Protein AF-A0A842TPK3-F1 (afdb_monomer_lite)

Radius of gyration: 28.12 Å; chains: 1; bounding box: 57×59×72 Å

Foldseek 3Di:
DDDDDDPDDPPPPPVPDDFDAQPQPRDTDDPPQDWDWDWDADPRDIDIHIHNDVVSVVVVVVVVVVVVVVVVVVVVVVVVVVVVVVVVVVVVVVVD

Sequence (96 aa):
MPWKKRPTQKEESTYIYPHYHCIVCNKIIEKNQDHIQKKTVEKGVEFTERYCSQECYGEIYKEKKKSKKRVIIKWGIIGGIAAVSIIVLLILLALS

Secondary structure (DSSP, 8-state):
-PPPPPPP-----------EE-TTT--EE-TTS--EEEEEEETTEEEEEEESSHHHHHHHHHHHHHHHHHHHHHHHHHHHHHHHHHHHHHHHHHH-

pLDDT: mean 75.43, std 13.8, range [40.75, 90.25]

Structure (mmCIF, N/CA/C/O backbone):
data_AF-A0A842TPK3-F1
#
_entry.id   AF-A0A842TPK3-F1
#
loop_
_atom_site.group_PDB
_atom_site.id
_atom_site.type_symbol
_atom_site.label_atom_id
_atom_site.label_alt_id
_atom_site.label_comp_id
_atom_site.label_asym_id
_atom_site.label_entity_id
_atom_site.label_seq_id
_atom_site.pdbx_PDB_ins_code
_atom_site.Cartn_x
_atom_site.Cartn_y
_atom_site.Cartn_z
_atom_site.occupancy
_atom_site.B_iso_or_equiv
_atom_site.auth_seq_id
_atom_site.auth_comp_id
_atom_site.auth_asym_id
_atom_site.auth_atom_id
_atom_site.pdbx_PDB_model_num
ATOM 1 N N . MET A 1 1 ? -24.392 52.536 27.924 1.00 44.00 1 MET A N 1
ATOM 2 C CA . MET A 1 1 ? -24.879 51.182 27.570 1.00 44.00 1 MET A CA 1
ATOM 3 C C . MET A 1 1 ? -23.892 50.159 28.119 1.00 44.00 1 MET A C 1
ATOM 5 O O . MET A 1 1 ? -22.731 50.233 27.733 1.00 44.00 1 MET A O 1
ATOM 9 N N . PRO A 1 2 ? -24.277 49.280 29.060 1.00 53.16 2 PRO A N 1
ATOM 10 C CA . PRO A 1 2 ? -23.352 48.304 29.625 1.00 53.16 2 PRO A CA 1
ATOM 11 C C . PRO A 1 2 ? -23.135 47.147 28.641 1.00 53.16 2 PRO A C 1
ATOM 13 O O . PRO A 1 2 ? -24.078 46.617 28.054 1.00 53.16 2 PRO A O 1
ATOM 16 N N . TRP A 1 3 ? -21.873 46.776 28.448 1.00 52.56 3 TRP A N 1
ATOM 17 C CA . TRP A 1 3 ? -21.440 45.713 27.550 1.00 52.56 3 TRP A CA 1
ATOM 18 C C . TRP A 1 3 ? -21.987 44.355 28.022 1.00 52.56 3 TRP A C 1
ATOM 20 O O . TRP A 1 3 ? -21.654 43.875 29.106 1.00 52.56 3 TRP A O 1
ATOM 30 N N . LYS A 1 4 ? -22.843 43.735 27.201 1.00 53.53 4 LYS A N 1
ATOM 31 C CA . LYS A 1 4 ? -23.345 42.364 27.385 1.00 53.53 4 LYS A CA 1
ATOM 32 C C . LYS A 1 4 ? -22.152 41.398 27.348 1.00 53.53 4 LYS A C 1
ATOM 34 O O . LYS A 1 4 ? -21.470 41.301 26.329 1.00 53.53 4 LYS A O 1
ATOM 39 N N . LYS A 1 5 ? -21.891 40.687 28.450 1.00 54.78 5 LYS A N 1
ATOM 40 C CA . LYS A 1 5 ? -20.896 39.603 28.498 1.00 54.78 5 LYS A CA 1
ATOM 41 C C . LYS A 1 5 ? -21.281 38.528 27.470 1.00 54.78 5 LYS A C 1
ATOM 43 O O . LYS A 1 5 ? -22.426 38.081 27.456 1.00 54.78 5 LYS A O 1
ATOM 48 N N . ARG A 1 6 ? -20.338 38.136 26.604 1.00 57.22 6 ARG A N 1
ATOM 49 C CA . ARG A 1 6 ? -20.495 36.973 25.713 1.00 57.22 6 ARG A CA 1
ATOM 50 C C . ARG A 1 6 ? -20.700 35.717 26.576 1.00 57.22 6 ARG A C 1
ATOM 52 O O . ARG A 1 6 ? -20.006 35.600 27.586 1.00 57.22 6 ARG A O 1
ATOM 59 N N . PRO A 1 7 ? -21.624 34.805 26.221 1.00 51.69 7 PRO A N 1
ATOM 60 C CA . PRO A 1 7 ? -21.769 33.549 26.940 1.00 51.69 7 PRO A CA 1
ATOM 61 C C . PRO A 1 7 ? -20.456 32.777 26.834 1.00 51.69 7 PRO A C 1
ATOM 63 O O . PRO A 1 7 ? -19.952 32.526 25.740 1.00 51.69 7 PRO A O 1
ATOM 66 N N . THR A 1 8 ? -19.886 32.474 27.995 1.00 52.91 8 THR A N 1
ATOM 67 C CA . THR A 1 8 ? -18.708 31.635 28.175 1.00 52.91 8 THR A CA 1
ATOM 68 C C . THR A 1 8 ? -18.947 30.329 27.427 1.00 52.91 8 THR A C 1
ATOM 70 O O . THR A 1 8 ? -19.944 29.647 27.669 1.00 52.91 8 THR A O 1
ATOM 73 N N . GLN A 1 9 ? -18.072 30.041 26.465 1.00 45.53 9 GLN A N 1
ATOM 74 C CA . GLN A 1 9 ? -18.048 28.806 25.697 1.00 45.53 9 GLN A CA 1
ATOM 75 C C . GLN A 1 9 ? -18.087 27.646 26.694 1.00 45.53 9 GLN A C 1
ATOM 77 O O . GLN A 1 9 ? -17.165 27.486 27.492 1.00 45.53 9 GLN A O 1
ATOM 82 N N . LYS A 1 10 ? -19.209 26.917 26.725 1.00 45.22 10 LYS A N 1
ATOM 83 C CA . LYS A 1 10 ? -19.337 25.712 27.538 1.00 45.22 10 LYS A CA 1
ATOM 84 C C . LYS A 1 10 ? -18.228 24.772 27.091 1.00 45.22 10 LYS A C 1
ATOM 86 O O . LYS A 1 10 ? -18.118 24.461 25.908 1.00 45.22 10 LYS A O 1
ATOM 91 N N . GLU A 1 11 ? -17.397 24.396 28.045 1.00 47.19 11 GLU A N 1
ATOM 92 C CA . GLU A 1 11 ? -16.375 23.376 27.920 1.00 47.19 11 GLU A CA 1
ATOM 93 C C . GLU A 1 11 ? -17.098 22.041 27.699 1.00 47.19 11 GLU A C 1
ATOM 95 O O . GLU A 1 11 ? -17.416 21.304 28.629 1.00 47.19 11 GLU A O 1
ATOM 100 N N . GLU A 1 12 ? -17.490 21.783 26.453 1.00 40.75 12 GLU A N 1
ATOM 101 C CA . GLU A 1 12 ? -17.980 20.483 26.025 1.00 40.75 12 GLU A CA 1
ATOM 102 C C . GLU A 1 12 ? -16.746 19.590 25.919 1.00 40.75 12 GLU A C 1
ATOM 104 O O . GLU A 1 12 ? -16.104 19.487 24.873 1.00 40.75 12 GLU A O 1
ATOM 109 N N . SER A 1 13 ? -16.358 19.009 27.055 1.00 44.97 13 SER A N 1
ATOM 110 C CA . SER A 1 13 ? -15.346 17.963 27.155 1.00 44.97 13 SER A CA 1
ATOM 111 C C . SER A 1 13 ? -15.860 16.704 26.457 1.00 44.97 13 SER A C 1
ATOM 113 O O . SER A 1 13 ? -16.191 15.689 27.067 1.00 44.97 13 SER A O 1
ATOM 115 N N . THR A 1 14 ? -15.944 16.774 25.130 1.00 48.53 14 THR A N 1
ATOM 116 C CA . THR A 1 14 ? -16.158 15.612 24.280 1.00 48.53 14 THR A CA 1
ATOM 117 C C . THR A 1 14 ? -14.916 14.753 24.442 1.00 48.53 14 THR A C 1
ATOM 119 O O . THR A 1 14 ? -13.861 15.034 23.875 1.00 48.53 14 THR A O 1
ATOM 122 N N . TYR A 1 15 ? -15.014 13.737 25.289 1.00 47.69 15 TYR A N 1
ATOM 123 C CA . TYR A 1 15 ? -14.013 12.694 25.403 1.00 47.69 15 TYR A CA 1
ATOM 124 C C . TYR A 1 15 ? -13.961 11.956 24.059 1.00 47.69 15 TYR A C 1
ATOM 126 O O . TYR A 1 15 ? -14.746 11.046 23.801 1.00 47.69 15 TYR A O 1
ATOM 134 N N . ILE A 1 16 ? -13.082 12.401 23.156 1.00 56.41 16 ILE A N 1
ATOM 135 C CA . ILE A 1 16 ? -12.836 11.726 21.881 1.00 56.41 16 ILE A CA 1
ATOM 136 C C . ILE A 1 16 ? -12.043 10.465 22.215 1.00 56.41 16 ILE A C 1
ATOM 138 O O . ILE A 1 16 ? -10.820 10.495 22.359 1.00 56.41 16 ILE A O 1
ATOM 142 N N . TYR A 1 17 ? -12.747 9.349 22.382 1.00 50.78 17 TYR A N 1
ATOM 143 C CA . TYR A 1 17 ? -12.103 8.047 22.456 1.00 50.78 17 TYR A CA 1
ATOM 144 C C . TYR A 1 17 ? -11.366 7.789 21.130 1.00 50.78 17 TYR A C 1
ATOM 146 O O . TYR A 1 17 ? -11.942 8.041 20.067 1.00 50.78 17 TYR A O 1
ATOM 154 N N . PRO A 1 18 ? -10.105 7.319 21.138 1.00 61.66 18 PRO A N 1
ATOM 155 C CA . PRO A 1 18 ? -9.373 7.071 19.905 1.00 61.66 18 PRO A CA 1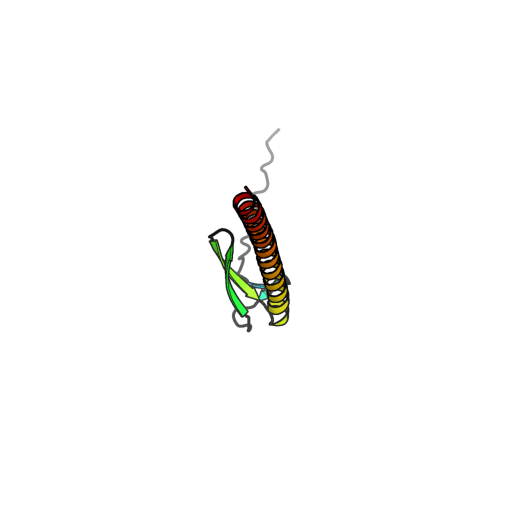
ATOM 156 C C . PRO A 1 18 ? -9.988 5.870 19.180 1.00 61.66 18 PRO A C 1
ATOM 158 O O . PRO A 1 18 ? -9.641 4.717 19.430 1.00 61.66 18 PRO A O 1
ATOM 161 N N . HIS A 1 19 ? -10.920 6.147 18.274 1.00 69.50 19 HIS A N 1
ATOM 162 C CA . HIS A 1 19 ? -11.461 5.160 17.357 1.00 69.50 19 HIS A CA 1
ATOM 163 C C . HIS A 1 19 ? -10.493 4.977 16.192 1.00 69.50 19 HIS A C 1
ATOM 165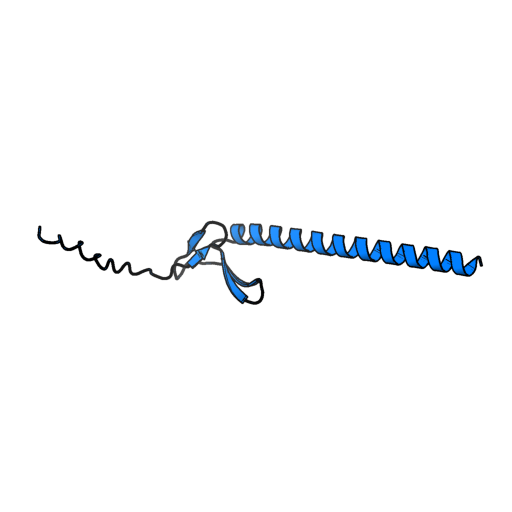 O O . HIS A 1 19 ? -10.015 5.936 15.581 1.00 69.50 19 HIS A O 1
ATOM 171 N N . TYR A 1 20 ? -10.182 3.726 15.873 1.00 81.81 20 TYR A N 1
ATOM 172 C CA . TYR A 1 20 ? -9.489 3.419 14.634 1.00 81.81 20 TYR A CA 1
ATOM 173 C C . TYR A 1 20 ? -10.494 3.489 13.490 1.00 81.81 20 TYR A C 1
ATOM 175 O O . TYR A 1 20 ? -11.585 2.947 13.598 1.00 81.81 20 TYR A O 1
ATOM 183 N N . HIS A 1 21 ? -10.132 4.143 12.391 1.00 85.94 21 HIS A N 1
ATOM 184 C CA . HIS A 1 21 ? -10.976 4.208 11.201 1.00 85.94 21 HIS A CA 1
ATOM 185 C C . HIS A 1 21 ? -10.362 3.386 10.074 1.00 85.94 21 HIS A C 1
ATOM 187 O O . HIS A 1 21 ? -9.139 3.356 9.900 1.00 85.94 21 HIS A O 1
ATOM 193 N N . CYS A 1 22 ? -11.212 2.717 9.298 1.00 87.00 22 CYS A N 1
ATOM 194 C CA . CYS A 1 22 ? -10.785 2.115 8.048 1.00 87.00 22 CYS A CA 1
ATOM 195 C C . CYS A 1 22 ? -10.445 3.214 7.038 1.00 87.00 22 CYS A C 1
ATOM 197 O O . CYS A 1 22 ? -11.284 4.055 6.740 1.00 87.00 22 CYS A O 1
ATOM 199 N N . ILE A 1 23 ? -9.254 3.166 6.444 1.00 85.19 23 ILE A N 1
ATOM 200 C CA . ILE A 1 23 ? -8.806 4.187 5.481 1.00 85.19 23 ILE A CA 1
ATOM 201 C C . ILE A 1 23 ? -9.648 4.248 4.190 1.00 85.19 23 ILE A C 1
ATOM 203 O O . ILE A 1 23 ? -9.599 5.243 3.479 1.00 85.19 23 ILE A O 1
ATOM 207 N N . VAL A 1 24 ? -10.413 3.193 3.881 1.00 87.94 24 VAL A N 1
ATOM 208 C CA . VAL A 1 24 ? -11.188 3.082 2.631 1.00 87.94 24 VAL A CA 1
ATOM 209 C C . VAL A 1 24 ? -12.630 3.536 2.817 1.00 87.94 24 VAL A C 1
ATOM 211 O O . VAL A 1 24 ? -13.094 4.429 2.122 1.00 87.94 24 VAL A O 1
ATOM 214 N N . CYS A 1 25 ? -13.344 2.933 3.769 1.00 87.56 25 CYS A N 1
ATOM 215 C CA . CYS A 1 25 ? -14.769 3.192 3.988 1.00 87.56 25 CYS A CA 1
ATOM 216 C C . CYS A 1 25 ? -15.053 4.085 5.205 1.00 87.56 25 CYS A C 1
ATOM 218 O O . CYS A 1 25 ? -16.211 4.307 5.545 1.00 87.56 25 CYS A O 1
ATOM 220 N N . ASN A 1 26 ? -14.011 4.554 5.900 1.00 85.62 26 ASN A N 1
ATOM 221 C CA . ASN A 1 26 ? -14.081 5.379 7.111 1.00 85.62 26 ASN A CA 1
ATOM 222 C C . ASN A 1 26 ? -14.856 4.759 8.295 1.00 85.62 26 ASN A C 1
ATOM 224 O O . ASN A 1 26 ? -15.125 5.428 9.295 1.00 85.62 26 ASN A O 1
ATOM 228 N N . LYS A 1 27 ? -15.191 3.464 8.210 1.00 86.50 27 LYS A N 1
ATOM 229 C CA . LYS A 1 27 ? -15.882 2.722 9.268 1.00 86.50 27 LYS A CA 1
ATOM 230 C C . LYS A 1 27 ? -15.026 2.670 10.534 1.00 86.50 27 LYS A C 1
ATOM 232 O O . LYS A 1 27 ? -13.822 2.419 10.454 1.00 86.50 27 LYS A O 1
ATOM 237 N N . ILE A 1 28 ? -15.668 2.866 11.685 1.00 87.00 28 ILE A N 1
ATOM 238 C CA . ILE A 1 28 ? -15.051 2.710 13.005 1.00 87.00 28 ILE A CA 1
ATOM 239 C C . ILE A 1 28 ? -14.703 1.231 13.229 1.00 87.00 28 ILE A C 1
ATOM 241 O O . ILE A 1 28 ? -15.521 0.346 12.984 1.00 87.00 28 ILE A O 1
ATOM 245 N N . ILE A 1 29 ? -13.477 0.982 13.676 1.00 85.25 29 ILE A N 1
ATOM 246 C CA . ILE A 1 29 ? -12.935 -0.315 14.070 1.00 85.25 29 ILE A CA 1
ATOM 247 C C . ILE A 1 29 ? -12.834 -0.299 15.594 1.00 85.25 29 ILE A C 1
ATOM 249 O O . ILE A 1 29 ? -12.113 0.518 16.176 1.00 85.25 29 ILE A O 1
ATOM 253 N N . GLU A 1 30 ? -13.580 -1.188 16.240 1.00 84.06 30 GLU A N 1
ATOM 254 C CA . GLU A 1 30 ? -13.577 -1.310 17.695 1.00 84.06 30 GLU A CA 1
ATOM 255 C C . GLU A 1 30 ? -12.292 -1.967 18.219 1.00 84.06 30 GLU A C 1
ATOM 257 O O . GLU A 1 30 ? -11.576 -2.661 17.495 1.00 84.06 30 GLU A O 1
ATOM 262 N N . LYS A 1 31 ? -12.001 -1.770 19.512 1.00 74.50 31 LYS A N 1
ATOM 263 C CA . LYS A 1 31 ? -10.729 -2.148 20.157 1.00 74.50 31 LYS A CA 1
ATOM 264 C C . LYS A 1 31 ? -10.388 -3.650 20.087 1.00 74.50 31 LYS A C 1
ATOM 266 O O . LYS A 1 31 ? -9.221 -3.990 20.228 1.00 74.50 31 LYS A O 1
ATOM 271 N N . ASN A 1 32 ? -11.363 -4.520 19.822 1.00 78.69 32 ASN A N 1
ATOM 272 C CA . ASN A 1 32 ? -11.186 -5.976 19.731 1.00 78.69 32 ASN A CA 1
ATOM 273 C C . ASN A 1 32 ? -11.701 -6.569 18.412 1.00 78.69 32 ASN A C 1
ATOM 275 O O . ASN A 1 32 ? -11.875 -7.779 18.306 1.00 78.69 32 ASN A O 1
ATOM 279 N N . GLN A 1 33 ? -12.000 -5.729 17.424 1.00 81.75 33 GLN A N 1
ATOM 280 C CA . GLN A 1 33 ? -12.469 -6.213 16.136 1.00 81.75 33 GLN A CA 1
ATOM 281 C C . GLN A 1 33 ? -11.276 -6.651 15.283 1.00 81.75 33 GLN A C 1
ATOM 283 O O . GLN A 1 33 ? -10.283 -5.921 15.178 1.00 81.75 33 GLN A O 1
ATOM 288 N N . ASP A 1 34 ? -11.387 -7.813 14.637 1.00 84.31 34 ASP A N 1
ATOM 289 C CA . ASP A 1 34 ? -10.402 -8.257 13.655 1.00 84.31 34 ASP A CA 1
ATOM 290 C C . ASP A 1 34 ? -10.259 -7.217 12.541 1.00 84.31 34 ASP A C 1
ATOM 292 O O . ASP A 1 34 ? -11.231 -6.796 11.907 1.00 84.31 34 ASP A O 1
ATOM 296 N N . HIS A 1 35 ? -9.026 -6.773 12.317 1.00 87.00 35 HIS A N 1
ATOM 297 C CA . HIS A 1 35 ? -8.696 -5.780 11.307 1.00 87.00 35 HIS A CA 1
ATOM 298 C C . HIS A 1 35 ? -7.285 -6.002 10.776 1.00 87.00 35 HIS A C 1
ATOM 300 O O . HIS A 1 35 ? -6.433 -6.623 11.410 1.00 87.00 35 HIS A O 1
ATOM 306 N N . ILE A 1 36 ? -7.025 -5.464 9.590 1.00 87.75 36 ILE A N 1
ATOM 307 C CA . ILE A 1 36 ? -5.712 -5.549 8.954 1.00 87.75 36 ILE A CA 1
ATOM 308 C C . ILE A 1 36 ? -4.975 -4.249 9.240 1.00 87.75 36 ILE A C 1
ATOM 310 O O . ILE A 1 36 ? -5.493 -3.164 8.969 1.00 87.75 36 ILE A O 1
ATOM 314 N N . GLN A 1 37 ? -3.753 -4.356 9.751 1.00 87.94 37 GLN A N 1
ATOM 315 C CA . GLN A 1 37 ? -2.887 -3.221 10.033 1.00 87.94 37 GLN A CA 1
ATOM 316 C C . GLN A 1 37 ? -1.635 -3.299 9.162 1.00 87.94 37 GLN A C 1
ATOM 318 O O . GLN A 1 37 ? -0.962 -4.329 9.112 1.00 87.94 37 GLN A O 1
ATOM 323 N N . LYS A 1 38 ? -1.304 -2.209 8.468 1.00 85.25 38 LYS A N 1
ATOM 324 C CA . LYS A 1 38 ? -0.130 -2.149 7.599 1.00 85.25 38 LYS A CA 1
ATOM 325 C C . LYS A 1 38 ? 0.615 -0.839 7.783 1.00 85.25 38 LYS A C 1
ATOM 327 O O . LYS A 1 38 ? 0.032 0.235 7.701 1.00 85.25 38 LYS A O 1
ATOM 332 N N . LYS A 1 39 ? 1.923 -0.930 8.005 1.00 85.56 39 LYS A N 1
ATOM 333 C CA . LYS A 1 39 ? 2.801 0.240 7.998 1.00 85.56 39 LYS A CA 1
ATOM 334 C C . LYS A 1 39 ? 3.094 0.631 6.556 1.00 85.56 39 LYS A C 1
ATOM 336 O O . LYS A 1 39 ? 3.426 -0.228 5.736 1.00 85.56 39 LYS A O 1
ATOM 341 N N . THR A 1 40 ? 2.968 1.911 6.246 1.00 79.31 40 THR A N 1
ATOM 342 C CA . THR A 1 40 ? 3.363 2.454 4.950 1.00 79.31 40 THR A CA 1
ATOM 343 C C . THR A 1 40 ? 4.075 3.787 5.157 1.00 79.31 40 THR A C 1
ATOM 345 O O . THR A 1 40 ? 3.953 4.425 6.202 1.00 79.31 40 THR A O 1
ATOM 348 N N . VAL A 1 41 ? 4.841 4.188 4.148 1.00 80.38 41 VAL A N 1
ATOM 349 C CA . VAL A 1 41 ? 5.579 5.449 4.142 1.00 80.38 41 VAL A CA 1
ATOM 350 C C . VAL A 1 41 ? 5.062 6.292 2.987 1.00 80.38 41 VAL A C 1
ATOM 352 O O . VAL A 1 41 ? 5.025 5.826 1.847 1.00 80.38 41 VAL A O 1
ATOM 355 N N . GLU A 1 42 ? 4.665 7.526 3.266 1.00 76.69 42 GLU A N 1
ATOM 356 C CA . GLU A 1 42 ? 4.236 8.504 2.263 1.00 76.69 42 GLU A CA 1
ATOM 357 C C . GLU A 1 42 ? 4.971 9.798 2.569 1.00 76.69 42 GLU A C 1
ATOM 359 O O . GLU A 1 42 ? 4.970 10.278 3.700 1.00 76.69 42 GLU A O 1
ATOM 364 N N . LYS A 1 43 ? 5.672 10.325 1.561 1.00 77.38 43 LYS A N 1
ATOM 365 C CA . LYS A 1 43 ? 6.476 11.553 1.677 1.00 77.38 43 LYS A CA 1
ATOM 366 C C . LYS A 1 43 ? 7.479 11.534 2.849 1.00 77.38 43 LYS A C 1
ATOM 368 O O . LYS A 1 43 ? 7.762 12.569 3.436 1.00 77.38 43 LYS A O 1
ATOM 373 N N . GLY A 1 44 ? 8.021 10.357 3.177 1.00 79.06 44 GLY A N 1
ATOM 374 C CA . GLY A 1 44 ? 9.024 10.184 4.234 1.00 79.06 44 GLY A CA 1
ATOM 375 C C . GLY A 1 44 ? 8.466 10.093 5.657 1.00 79.06 44 GLY A C 1
ATOM 376 O O . GLY A 1 44 ? 9.246 9.934 6.589 1.00 79.06 44 GLY A O 1
ATOM 377 N N . VAL A 1 45 ? 7.143 10.148 5.835 1.00 81.75 45 VAL A N 1
ATOM 378 C CA . VAL A 1 45 ? 6.492 9.966 7.138 1.00 81.75 45 VAL A CA 1
ATOM 379 C C . VAL A 1 45 ? 5.917 8.554 7.219 1.00 81.75 45 VAL A C 1
ATOM 381 O O . VAL A 1 45 ? 5.210 8.111 6.309 1.00 81.75 45 VAL A O 1
ATOM 384 N N . GLU A 1 46 ? 6.229 7.837 8.299 1.00 83.81 46 GLU A N 1
ATOM 385 C CA . GLU A 1 46 ? 5.638 6.528 8.582 1.00 83.81 46 GLU A CA 1
ATOM 386 C C . GLU A 1 46 ? 4.232 6.690 9.162 1.00 83.81 46 GLU A C 1
ATOM 388 O O . GLU A 1 46 ? 4.025 7.387 10.156 1.00 83.81 46 GLU A O 1
ATOM 393 N N . PHE A 1 47 ? 3.258 6.001 8.576 1.00 83.31 47 PHE A N 1
ATOM 394 C CA . PHE A 1 47 ? 1.907 5.914 9.117 1.00 83.31 47 PHE A CA 1
ATOM 395 C C . PHE A 1 47 ? 1.380 4.491 9.038 1.0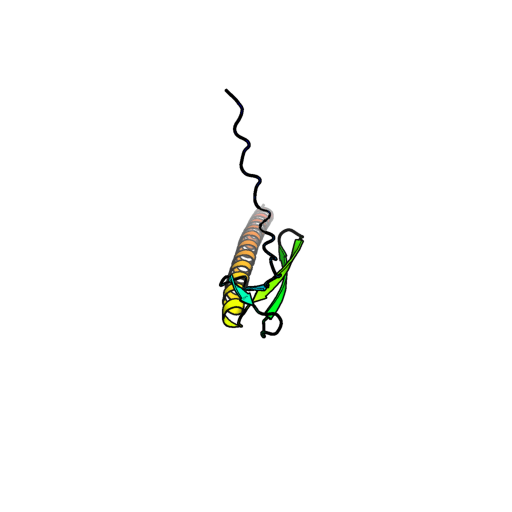0 83.31 47 PHE A C 1
ATOM 397 O O . PHE A 1 47 ? 1.878 3.625 8.316 1.00 83.31 47 PHE A O 1
ATOM 404 N N . THR A 1 48 ? 0.358 4.244 9.848 1.00 84.25 48 THR A N 1
ATOM 405 C CA . THR A 1 48 ? -0.248 2.927 9.973 1.00 84.25 48 THR A CA 1
ATOM 406 C C . THR A 1 48 ? -1.646 2.940 9.375 1.00 84.25 48 THR A C 1
ATOM 408 O O . THR A 1 48 ? -2.577 3.494 9.958 1.00 84.25 48 THR A O 1
ATOM 411 N N . GLU A 1 49 ? -1.785 2.313 8.211 1.00 86.88 49 GLU A N 1
ATOM 412 C CA . GLU A 1 49 ? -3.057 2.091 7.530 1.00 86.88 49 GLU A CA 1
ATOM 413 C C . GLU A 1 49 ? -3.815 0.958 8.245 1.00 86.88 49 GLU A C 1
ATOM 415 O O . GLU A 1 49 ? -3.245 -0.100 8.531 1.00 86.88 49 GLU A O 1
ATOM 420 N N . ARG A 1 50 ? -5.103 1.171 8.540 1.00 88.62 50 ARG A N 1
ATOM 421 C CA . ARG A 1 50 ? -5.994 0.156 9.122 1.00 88.62 50 ARG A CA 1
ATOM 422 C C . ARG A 1 50 ? -7.165 -0.114 8.184 1.00 88.62 50 ARG A C 1
ATOM 424 O O . ARG A 1 50 ? -7.730 0.814 7.601 1.00 88.62 50 ARG A O 1
ATOM 431 N N . TYR A 1 51 ? -7.541 -1.382 8.052 1.00 89.94 51 TYR A N 1
ATOM 432 C CA . TYR A 1 51 ? -8.614 -1.834 7.168 1.00 89.94 51 TYR A CA 1
ATOM 433 C C . TYR A 1 51 ? -9.589 -2.724 7.927 1.00 89.94 51 TYR A C 1
ATOM 435 O O . TYR A 1 51 ? -9.165 -3.657 8.605 1.00 89.94 51 TYR A O 1
ATOM 443 N N . CYS A 1 52 ? -10.888 -2.462 7.780 1.00 89.94 52 CYS A N 1
ATOM 444 C CA . CYS A 1 52 ? -11.930 -3.236 8.457 1.00 89.94 52 CYS A CA 1
ATOM 445 C C . CYS A 1 52 ? -12.180 -4.618 7.834 1.00 89.94 52 CYS A C 1
ATOM 447 O O . CYS A 1 52 ? -12.820 -5.450 8.463 1.00 89.94 52 CYS A O 1
ATOM 449 N N . SER A 1 53 ? -11.738 -4.857 6.595 1.00 90.25 53 SER A N 1
ATOM 450 C CA . SER A 1 53 ? -11.921 -6.128 5.889 1.00 90.25 53 SER A CA 1
ATOM 451 C C . SER A 1 53 ? -10.834 -6.349 4.832 1.00 90.25 53 SER A C 1
ATOM 453 O O . SER A 1 53 ? -10.148 -5.411 4.406 1.00 90.25 53 SER A O 1
ATOM 455 N N . GLN A 1 54 ? -10.697 -7.599 4.374 1.00 87.81 54 GLN A N 1
ATOM 456 C CA . GLN A 1 54 ? -9.835 -7.935 3.236 1.00 87.81 54 GLN A CA 1
ATOM 457 C C . GLN A 1 54 ? -10.286 -7.263 1.935 1.00 87.81 54 GLN A C 1
ATOM 459 O O . GLN A 1 54 ? -9.441 -6.947 1.099 1.00 87.81 54 GLN A O 1
ATOM 464 N N . GLU A 1 55 ? -11.583 -7.006 1.771 1.00 87.44 55 GLU A N 1
ATOM 465 C CA . GLU A 1 55 ? -12.129 -6.321 0.595 1.00 87.44 55 GLU A CA 1
ATOM 466 C C . GLU A 1 55 ? -11.581 -4.895 0.494 1.00 87.44 55 GLU A C 1
ATOM 468 O O . GLU A 1 55 ? -10.966 -4.546 -0.516 1.00 87.44 55 GLU A O 1
ATOM 473 N N . CYS A 1 56 ? -11.679 -4.119 1.582 1.00 86.19 56 CYS A N 1
ATOM 474 C CA . CYS A 1 56 ? -11.125 -2.765 1.647 1.00 86.19 56 CYS A CA 1
ATOM 475 C C . CYS A 1 56 ? -9.608 -2.764 1.413 1.00 86.19 56 CYS A C 1
ATOM 477 O O . CYS A 1 56 ? -9.075 -1.919 0.697 1.00 86.19 56 CYS A O 1
ATOM 479 N N . TYR A 1 57 ? -8.888 -3.736 1.974 1.00 87.12 57 TYR A N 1
ATOM 480 C CA . TYR A 1 57 ? -7.456 -3.866 1.705 1.00 87.12 57 TYR A CA 1
ATOM 481 C C . TYR A 1 57 ? -7.162 -4.171 0.223 1.00 87.12 57 TYR A C 1
ATOM 483 O O . TYR A 1 57 ? -6.224 -3.622 -0.364 1.00 87.12 57 TYR A O 1
ATOM 491 N N . GLY A 1 58 ? -7.974 -5.027 -0.399 1.00 85.19 58 GLY A N 1
ATOM 492 C CA . GLY A 1 58 ? -7.837 -5.445 -1.789 1.00 85.19 58 GLY A CA 1
ATOM 493 C C . GLY A 1 58 ? -8.015 -4.309 -2.795 1.00 85.19 58 GLY A C 1
ATOM 494 O O . GLY A 1 58 ? -7.296 -4.278 -3.798 1.00 85.19 58 GLY A O 1
ATOM 495 N N . GLU A 1 59 ? -8.916 -3.362 -2.536 1.00 81.25 59 GLU A N 1
ATOM 496 C CA . GLU A 1 59 ? -9.120 -2.186 -3.395 1.00 81.25 59 GLU A CA 1
ATOM 497 C C . GLU A 1 59 ? -7.859 -1.321 -3.475 1.00 81.25 59 GLU A C 1
ATOM 499 O O . GLU A 1 59 ? -7.304 -1.128 -4.562 1.00 81.25 59 GLU A O 1
ATOM 504 N N . ILE A 1 60 ? -7.313 -0.926 -2.322 1.00 79.88 60 ILE A N 1
ATOM 505 C CA . ILE A 1 60 ? -6.075 -0.137 -2.253 1.00 79.88 60 ILE A CA 1
ATOM 506 C C . ILE A 1 60 ? -4.885 -0.916 -2.819 1.00 79.88 60 ILE A C 1
ATOM 508 O O . ILE A 1 60 ? -4.034 -0.357 -3.518 1.00 79.88 60 ILE A O 1
ATOM 512 N N . TYR A 1 61 ? -4.807 -2.224 -2.563 1.00 76.00 61 TYR A N 1
ATOM 513 C CA . TYR A 1 61 ? -3.733 -3.051 -3.110 1.00 76.00 61 TYR A CA 1
ATOM 514 C C . TYR A 1 61 ? -3.755 -3.078 -4.648 1.00 76.00 61 TYR A C 1
ATOM 516 O O . TYR A 1 61 ? -2.704 -2.948 -5.290 1.00 76.00 61 TYR A O 1
ATOM 524 N N . LYS A 1 62 ? -4.941 -3.194 -5.260 1.00 73.38 62 LYS A N 1
ATOM 525 C CA . LYS A 1 62 ? -5.107 -3.150 -6.723 1.00 73.38 62 LYS A CA 1
ATOM 526 C C . LYS A 1 62 ? -4.699 -1.790 -7.290 1.00 73.38 62 LYS A C 1
ATOM 528 O O . LYS A 1 62 ? -4.016 -1.751 -8.318 1.00 73.38 62 LYS A O 1
ATOM 533 N N . GLU A 1 63 ? -5.044 -0.690 -6.627 1.00 69.94 63 GLU A N 1
ATOM 534 C CA . GLU A 1 63 ? -4.630 0.656 -7.043 1.00 69.94 63 GLU A CA 1
ATOM 535 C C . GLU A 1 63 ? -3.112 0.860 -6.958 1.00 69.94 63 GLU A C 1
ATOM 537 O O . GLU A 1 63 ? -2.486 1.268 -7.945 1.00 69.94 63 GLU A O 1
ATOM 542 N N . LYS A 1 64 ? -2.485 0.471 -5.837 1.00 68.31 64 LYS A N 1
ATOM 543 C CA . LYS A 1 64 ? -1.020 0.528 -5.655 1.00 68.31 64 LYS A CA 1
ATOM 544 C C . LYS A 1 64 ? -0.280 -0.340 -6.690 1.00 68.31 64 LYS A C 1
ATOM 546 O O . LYS A 1 64 ? 0.813 0.012 -7.134 1.00 68.31 64 LYS A O 1
ATOM 551 N N . LYS A 1 65 ? -0.861 -1.460 -7.138 1.00 65.50 65 LYS A N 1
ATOM 552 C CA . LYS A 1 65 ? -0.281 -2.297 -8.210 1.00 65.50 65 LYS A CA 1
ATOM 553 C C . LYS A 1 65 ? -0.377 -1.628 -9.589 1.00 65.50 65 LYS A C 1
ATOM 555 O O . LYS A 1 65 ? 0.578 -1.695 -10.368 1.00 65.50 65 LYS A O 1
ATOM 560 N N . LYS A 1 66 ? -1.489 -0.945 -9.890 1.00 62.19 66 LYS A N 1
ATOM 561 C CA . LYS A 1 66 ? -1.670 -0.194 -11.149 1.00 62.19 66 LYS A CA 1
ATOM 562 C C . LYS A 1 66 ? -0.697 0.983 -11.269 1.00 62.19 66 LYS A C 1
ATOM 564 O O . LYS A 1 66 ? -0.196 1.237 -12.366 1.00 62.19 66 LYS A O 1
ATOM 569 N N . SER A 1 67 ? -0.405 1.689 -10.174 1.00 65.19 67 SER A N 1
ATOM 570 C CA . SER A 1 67 ? 0.548 2.809 -10.196 1.00 65.19 67 SER A CA 1
ATOM 571 C C . SER A 1 67 ? 1.978 2.342 -10.492 1.00 65.19 67 SER A C 1
ATOM 573 O O . SER A 1 67 ? 2.615 2.887 -11.394 1.00 65.19 67 SER A O 1
ATOM 575 N N . LYS A 1 68 ? 2.448 1.262 -9.849 1.00 64.06 68 LYS A N 1
ATOM 576 C CA . LYS A 1 68 ? 3.780 0.680 -10.111 1.00 64.06 68 LYS A CA 1
ATOM 577 C C . LYS A 1 68 ? 3.968 0.258 -11.569 1.00 64.06 68 LYS A C 1
ATOM 579 O O . LYS A 1 68 ? 5.006 0.549 -12.158 1.00 64.06 68 LYS A O 1
ATOM 584 N N . LYS A 1 69 ? 2.953 -0.366 -12.181 1.00 65.38 69 LYS A N 1
ATOM 585 C CA . LYS A 1 69 ? 3.019 -0.787 -13.591 1.00 65.38 69 LYS A CA 1
ATOM 586 C C . LYS A 1 69 ? 3.204 0.407 -14.539 1.00 65.38 69 LYS A C 1
ATOM 588 O O . LYS A 1 69 ? 3.994 0.318 -15.472 1.00 65.38 69 LYS A O 1
ATOM 593 N N . ARG A 1 70 ? 2.536 1.539 -14.277 1.00 66.88 70 ARG A N 1
ATOM 594 C CA . ARG A 1 70 ? 2.704 2.771 -15.074 1.00 66.88 70 ARG A CA 1
ATOM 595 C C . ARG A 1 70 ? 4.105 3.366 -14.961 1.00 66.88 70 ARG A C 1
ATOM 597 O O . ARG A 1 70 ? 4.624 3.850 -15.961 1.00 66.88 70 ARG A O 1
ATOM 604 N N . VAL A 1 71 ? 4.718 3.312 -13.779 1.00 71.06 71 VAL A N 1
ATOM 605 C CA . VAL A 1 71 ? 6.093 3.797 -13.586 1.00 71.06 71 VAL A CA 1
ATOM 606 C C . VAL A 1 71 ? 7.071 2.953 -14.404 1.00 71.06 71 VAL A C 1
ATOM 608 O O . VAL A 1 71 ? 7.826 3.512 -15.189 1.00 71.06 71 VAL A O 1
ATOM 611 N N . ILE A 1 72 ? 6.997 1.622 -14.313 1.00 72.38 72 ILE A N 1
ATOM 612 C CA . ILE A 1 72 ? 7.896 0.714 -15.054 1.00 72.38 72 ILE A CA 1
ATOM 613 C C . ILE A 1 72 ? 7.802 0.942 -16.569 1.00 72.38 72 ILE A C 1
ATOM 615 O O . ILE A 1 72 ? 8.825 1.034 -17.242 1.00 72.38 72 ILE A O 1
ATOM 619 N N . ILE A 1 73 ? 6.587 1.099 -17.103 1.00 73.81 73 ILE A N 1
ATOM 620 C CA . ILE A 1 73 ? 6.381 1.353 -18.536 1.00 73.81 73 ILE A CA 1
ATOM 621 C C . ILE A 1 73 ? 7.017 2.686 -18.963 1.00 73.81 73 ILE A C 1
ATOM 623 O O . ILE A 1 73 ? 7.668 2.736 -20.002 1.00 73.81 73 ILE A O 1
ATOM 627 N N . LYS A 1 74 ? 6.893 3.753 -18.157 1.00 73.56 74 LYS A N 1
ATOM 628 C CA . LYS A 1 74 ? 7.544 5.041 -18.457 1.00 73.56 74 LYS A CA 1
ATOM 629 C C . LYS A 1 74 ? 9.066 4.914 -18.535 1.00 73.56 74 LYS A C 1
ATOM 631 O O . LYS A 1 74 ? 9.662 5.423 -19.479 1.00 73.56 74 LYS A O 1
ATOM 636 N N . TRP A 1 75 ? 9.682 4.219 -17.579 1.00 76.56 75 TRP A N 1
ATOM 637 C CA . TRP A 1 75 ? 11.133 4.005 -17.577 1.00 76.56 75 TRP A CA 1
ATOM 638 C C . TRP A 1 75 ? 11.598 3.148 -18.761 1.00 76.56 75 TRP A C 1
ATOM 640 O O . TRP A 1 75 ? 12.620 3.461 -19.367 1.00 76.56 75 TRP A O 1
ATOM 650 N N . GLY A 1 76 ? 10.822 2.130 -19.148 1.00 78.56 76 GLY A N 1
ATOM 651 C CA . GLY A 1 76 ? 11.120 1.299 -20.319 1.00 78.56 76 GLY A CA 1
ATOM 652 C C . GLY A 1 76 ? 11.130 2.077 -21.640 1.00 78.56 76 GLY A C 1
ATOM 653 O O . GLY A 1 76 ? 12.021 1.875 -22.459 1.00 78.56 76 GLY A O 1
ATOM 654 N N . ILE A 1 77 ? 10.190 3.009 -21.834 1.00 80.06 77 ILE A N 1
ATOM 655 C CA . ILE A 1 77 ? 10.122 3.838 -23.052 1.00 80.06 77 ILE A CA 1
ATOM 656 C C . ILE A 1 77 ? 11.322 4.793 -23.137 1.00 80.06 77 ILE A C 1
ATOM 658 O O . ILE A 1 77 ? 11.946 4.902 -24.189 1.00 80.06 77 ILE A O 1
ATOM 662 N N . ILE A 1 78 ? 11.675 5.451 -22.027 1.00 79.00 78 ILE A N 1
ATOM 663 C CA . ILE A 1 78 ? 12.813 6.384 -21.977 1.00 79.00 78 ILE A CA 1
ATOM 664 C C . ILE A 1 78 ? 14.132 5.647 -22.261 1.00 79.00 78 ILE A C 1
ATOM 666 O O . ILE A 1 78 ? 14.933 6.114 -23.069 1.00 79.00 78 ILE A O 1
ATOM 670 N N . GLY A 1 79 ? 14.335 4.473 -21.653 1.00 75.69 79 GLY A N 1
ATOM 671 C CA . GLY A 1 79 ? 15.521 3.648 -21.903 1.00 75.69 79 GLY A CA 1
ATOM 672 C C . GLY A 1 79 ? 15.597 3.122 -23.340 1.00 75.69 79 GLY A C 1
ATOM 673 O O . GLY A 1 79 ? 16.670 3.129 -23.942 1.00 75.69 79 GLY A O 1
ATOM 674 N N . GLY A 1 80 ? 14.459 2.726 -23.919 1.00 82.31 80 GLY A N 1
ATOM 675 C CA . GLY A 1 80 ? 14.387 2.248 -25.301 1.00 82.31 80 GLY A CA 1
ATOM 676 C C . GLY A 1 80 ? 14.789 3.311 -26.327 1.00 82.31 80 GLY A C 1
ATOM 677 O O . GLY A 1 80 ? 15.580 3.026 -27.223 1.00 82.31 80 GLY A O 1
ATOM 678 N N . ILE A 1 81 ? 14.310 4.550 -26.174 1.00 83.06 81 ILE A N 1
ATOM 679 C CA . ILE A 1 81 ? 14.646 5.657 -27.089 1.00 83.06 81 ILE A CA 1
ATOM 680 C C . ILE A 1 81 ? 16.145 5.988 -27.028 1.00 83.06 81 ILE A C 1
ATOM 682 O O . ILE A 1 81 ? 16.779 6.172 -28.069 1.00 83.06 81 ILE A O 1
ATOM 686 N N . ALA A 1 82 ? 16.732 6.008 -25.826 1.00 82.56 82 ALA A N 1
ATOM 687 C CA . ALA A 1 82 ? 18.162 6.255 -25.655 1.00 82.56 82 ALA A CA 1
ATOM 688 C C . ALA A 1 82 ? 19.018 5.193 -26.371 1.00 82.56 82 ALA A C 1
ATOM 690 O O . ALA A 1 82 ? 19.945 5.542 -27.101 1.00 82.56 82 ALA A O 1
ATOM 691 N N . ALA A 1 83 ? 18.670 3.909 -26.252 1.00 83.44 83 ALA A N 1
ATOM 692 C CA . ALA A 1 83 ? 19.396 2.833 -26.926 1.00 83.44 83 ALA A CA 1
ATOM 693 C C . ALA A 1 83 ? 19.349 2.957 -28.461 1.00 83.44 83 ALA A C 1
ATOM 695 O O . ALA A 1 83 ? 20.375 2.805 -29.122 1.00 83.44 83 ALA A O 1
ATOM 696 N N . VAL A 1 84 ? 18.186 3.299 -29.029 1.00 84.81 84 VAL A N 1
ATOM 697 C CA . VAL A 1 84 ? 18.035 3.481 -30.484 1.00 84.81 84 VAL A CA 1
ATOM 698 C C . VAL A 1 84 ? 18.885 4.651 -30.986 1.00 84.81 84 VAL A C 1
ATOM 700 O O . VAL A 1 84 ? 19.552 4.515 -32.010 1.00 84.81 84 VAL A O 1
ATOM 703 N N . SER A 1 85 ? 18.939 5.768 -30.252 1.00 83.31 85 SER A N 1
ATOM 704 C CA . SER A 1 85 ? 19.781 6.911 -30.641 1.00 83.31 85 SER A CA 1
ATOM 705 C C . SER A 1 85 ? 21.278 6.579 -30.687 1.00 83.31 85 SER A C 1
ATOM 707 O O . SER A 1 85 ? 21.969 7.013 -31.607 1.00 83.31 85 SER A O 1
ATOM 709 N N . ILE A 1 86 ? 21.772 5.756 -29.754 1.00 86.50 86 ILE A N 1
ATOM 710 C CA . ILE A 1 86 ? 23.179 5.329 -29.719 1.00 86.50 86 ILE A CA 1
ATOM 711 C C . ILE A 1 86 ? 23.493 4.410 -30.903 1.00 86.50 86 ILE A C 1
ATOM 713 O O . ILE A 1 86 ? 24.528 4.570 -31.543 1.00 86.50 86 ILE A O 1
ATOM 717 N N . ILE A 1 87 ? 22.591 3.483 -31.236 1.00 87.44 87 ILE A N 1
ATOM 718 C CA . ILE A 1 87 ? 22.769 2.568 -32.373 1.00 87.44 87 ILE A CA 1
ATOM 719 C C . ILE A 1 87 ? 22.858 3.349 -33.691 1.00 87.44 87 ILE A C 1
ATOM 721 O O . ILE A 1 87 ? 23.740 3.076 -34.500 1.00 87.44 87 ILE A O 1
ATOM 725 N N . VAL A 1 88 ? 22.000 4.353 -33.895 1.00 88.31 88 VAL A N 1
ATOM 726 C CA . VAL A 1 88 ? 22.034 5.195 -35.105 1.00 88.31 88 VAL A CA 1
ATOM 727 C C . VAL A 1 88 ? 23.340 5.992 -35.199 1.00 88.31 88 VAL A C 1
ATOM 729 O O . VAL A 1 88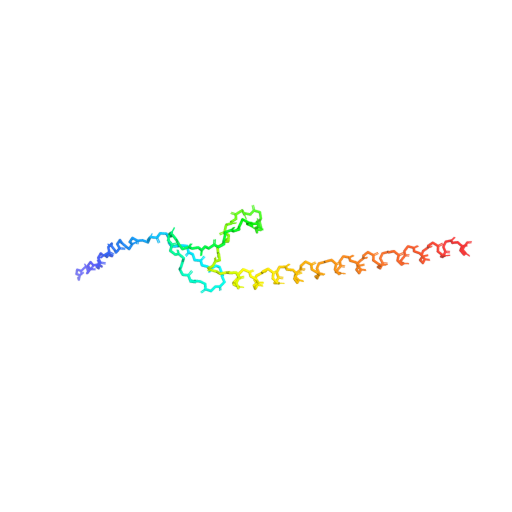 ? 23.940 6.054 -36.270 1.00 88.31 88 VAL A O 1
ATOM 732 N N . LEU A 1 89 ? 23.816 6.551 -34.082 1.00 87.69 89 LEU A N 1
ATOM 733 C CA . LEU A 1 89 ? 25.100 7.260 -34.014 1.00 87.69 89 LEU A CA 1
ATOM 734 C C . LEU A 1 89 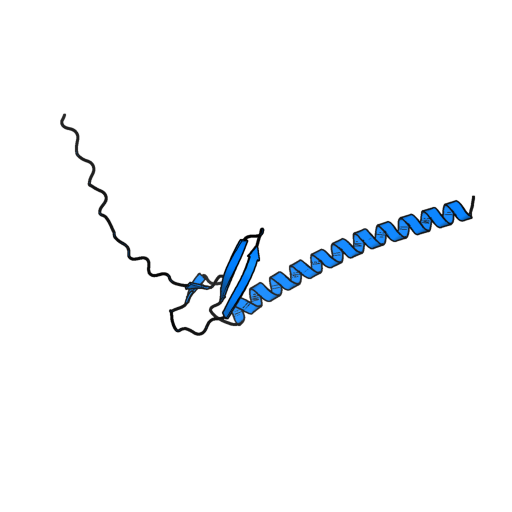? 26.291 6.348 -34.332 1.00 87.69 89 LEU A C 1
ATOM 736 O O . LEU A 1 89 ? 27.178 6.755 -35.076 1.00 87.69 89 LEU A O 1
ATOM 740 N N . LEU A 1 90 ? 26.299 5.118 -33.813 1.00 88.25 90 LEU A N 1
ATOM 741 C CA . LEU A 1 90 ? 27.352 4.137 -34.092 1.00 88.25 90 LEU A CA 1
ATOM 742 C C . LEU A 1 90 ? 27.361 3.696 -35.558 1.00 88.25 90 LEU A C 1
ATOM 744 O O . LEU A 1 90 ? 28.432 3.545 -36.136 1.00 88.25 90 LEU A O 1
ATOM 748 N N . ILE A 1 91 ? 26.186 3.525 -36.172 1.00 89.50 91 ILE A N 1
ATOM 749 C CA . ILE A 1 91 ? 26.077 3.199 -37.601 1.00 89.50 91 ILE A CA 1
ATOM 750 C C . ILE A 1 91 ? 26.616 4.352 -38.455 1.00 89.50 91 ILE A C 1
ATOM 752 O O . ILE A 1 91 ? 27.389 4.108 -39.376 1.00 89.50 91 ILE A O 1
ATOM 756 N N . LEU A 1 92 ? 26.265 5.602 -38.133 1.00 86.94 92 LEU A N 1
ATOM 757 C CA . LEU A 1 92 ? 26.772 6.782 -38.844 1.00 86.94 92 LEU A CA 1
ATOM 758 C C . LEU A 1 92 ? 28.297 6.926 -38.732 1.00 86.94 92 LEU A C 1
ATOM 760 O O . LEU A 1 92 ? 28.940 7.215 -39.733 1.00 86.94 92 LEU A O 1
ATOM 764 N N . LEU A 1 93 ? 28.868 6.672 -37.550 1.00 86.25 93 LEU A N 1
ATOM 765 C CA . LEU A 1 93 ? 30.321 6.671 -37.317 1.00 86.25 93 LEU A CA 1
ATOM 766 C C . LEU A 1 93 ? 31.058 5.527 -38.026 1.00 86.25 93 LEU A C 1
ATOM 768 O O . LEU A 1 93 ? 32.235 5.663 -38.328 1.00 86.25 93 LEU A O 1
ATOM 772 N N . ALA A 1 94 ? 30.397 4.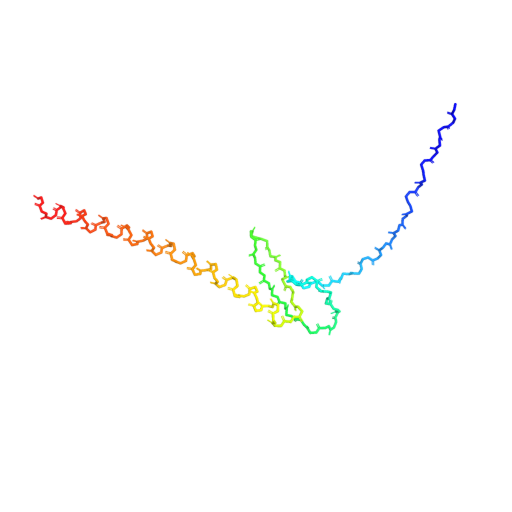394 -38.265 1.00 87.00 94 ALA A N 1
ATOM 773 C CA . ALA A 1 94 ? 30.989 3.265 -38.984 1.00 87.00 94 ALA A CA 1
ATOM 774 C C . ALA A 1 94 ? 30.939 3.428 -40.515 1.00 87.00 94 ALA A C 1
ATOM 776 O O . ALA A 1 94 ? 31.640 2.715 -41.229 1.00 87.00 94 ALA A O 1
ATOM 777 N N . LEU A 1 95 ? 30.079 4.322 -41.013 1.00 83.00 95 LEU A N 1
ATOM 778 C CA . LEU A 1 95 ? 29.918 4.639 -42.436 1.00 83.00 95 LEU A CA 1
ATOM 779 C C . LEU A 1 95 ? 30.772 5.836 -42.892 1.00 83.00 95 LEU A C 1
ATOM 781 O O . LEU A 1 95 ? 30.917 6.026 -44.099 1.00 83.00 95 LEU A O 1
ATOM 785 N N . SER A 1 96 ? 31.298 6.631 -41.953 1.00 71.81 96 SER A N 1
ATOM 786 C CA . SER A 1 96 ? 32.269 7.712 -42.188 1.00 71.81 96 SER A CA 1
ATOM 787 C C . SER A 1 96 ? 33.702 7.200 -42.178 1.00 71.81 96 SER A C 1
ATOM 789 O O . SER A 1 96 ? 34.469 7.604 -43.077 1.00 71.81 96 SER A O 1
#